Protein AF-A0A521SSJ5-F1 (afdb_monomer_lite)

pLDDT: mean 80.65, std 10.26, range [35.31, 92.25]

Structure (mmCIF, N/CA/C/O backbone):
data_AF-A0A521SSJ5-F1
#
_entry.id   AF-A0A521SSJ5-F1
#
loop_
_atom_site.group_PDB
_atom_site.id
_atom_site.type_symbol
_atom_site.label_atom_id
_atom_site.label_alt_id
_atom_site.label_comp_id
_atom_site.label_asym_id
_atom_site.label_entity_id
_atom_site.label_seq_id
_atom_site.pdbx_PDB_ins_code
_atom_site.Cartn_x
_atom_site.Cartn_y
_atom_site.Cartn_z
_atom_site.occupancy
_atom_site.B_iso_or_equiv
_atom_site.auth_seq_id
_atom_site.auth_comp_id
_atom_site.auth_asym_id
_atom_site.auth_atom_id
_atom_site.pdbx_PDB_model_num
ATOM 1 N N . MET A 1 1 ? -27.170 -4.594 2.182 1.00 42.00 1 MET A N 1
ATOM 2 C CA . MET A 1 1 ? -27.296 -5.636 3.228 1.00 42.00 1 MET A CA 1
ATOM 3 C C . MET A 1 1 ? -25.910 -6.237 3.466 1.00 42.00 1 MET A C 1
ATOM 5 O O . MET A 1 1 ? -25.267 -6.599 2.494 1.00 42.00 1 MET A O 1
ATOM 9 N N . SER A 1 2 ? -25.451 -6.245 4.726 1.00 35.31 2 SER A N 1
ATOM 10 C CA . SER A 1 2 ? -24.090 -6.553 5.220 1.00 35.31 2 SER A CA 1
ATOM 11 C C . SER A 1 2 ? -22.965 -5.646 4.692 1.00 35.31 2 SER A C 1
ATOM 13 O O . SER A 1 2 ? -22.409 -5.869 3.620 1.00 35.31 2 SER A O 1
ATOM 15 N N . MET A 1 3 ? -22.595 -4.618 5.473 1.00 48.69 3 MET A N 1
ATOM 16 C CA . MET A 1 3 ? -21.229 -4.088 5.411 1.00 48.69 3 MET A CA 1
ATOM 17 C C . MET A 1 3 ? -20.315 -5.276 5.705 1.00 48.69 3 MET A C 1
ATOM 19 O O . MET A 1 3 ? -20.347 -5.804 6.817 1.00 48.69 3 MET A O 1
ATOM 23 N N . GLY A 1 4 ? -19.580 -5.750 4.698 1.00 57.66 4 GLY A N 1
A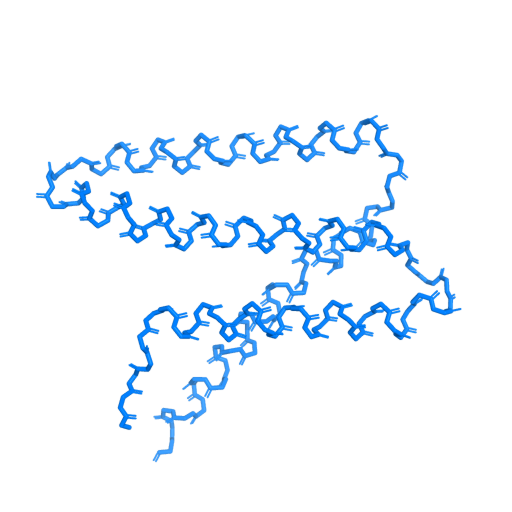TOM 24 C CA . GLY A 1 4 ? -18.638 -6.843 4.884 1.00 57.66 4 GLY A CA 1
ATOM 25 C C . GLY A 1 4 ? -17.752 -6.559 6.097 1.00 57.66 4 GLY A C 1
ATOM 26 O O . GLY A 1 4 ? -17.355 -5.415 6.325 1.00 57.66 4 GLY A O 1
ATOM 27 N N . SER A 1 5 ? -17.483 -7.588 6.906 1.00 69.50 5 SER A N 1
ATOM 28 C CA . SER A 1 5 ? -16.567 -7.487 8.048 1.00 69.50 5 SER A CA 1
ATOM 29 C C . SER A 1 5 ? -15.294 -6.734 7.632 1.00 69.50 5 SER A C 1
ATOM 31 O O . SER A 1 5 ? -14.842 -6.929 6.501 1.00 69.50 5 SER A O 1
ATOM 33 N N . PRO A 1 6 ? -14.669 -5.917 8.498 1.00 71.56 6 PRO A N 1
ATOM 34 C CA . PRO A 1 6 ? -13.436 -5.199 8.162 1.00 71.56 6 PRO A CA 1
ATOM 35 C C . PRO A 1 6 ? -12.363 -6.108 7.536 1.00 71.56 6 PRO A C 1
ATOM 37 O O . PRO A 1 6 ? -11.649 -5.682 6.633 1.00 71.56 6 PRO A O 1
ATOM 40 N N . ALA A 1 7 ? -12.325 -7.390 7.918 1.00 76.94 7 ALA A N 1
ATOM 41 C CA . ALA A 1 7 ? -11.464 -8.400 7.302 1.00 76.94 7 ALA A CA 1
ATOM 42 C C . ALA A 1 7 ? -11.744 -8.628 5.802 1.00 76.94 7 ALA A C 1
ATOM 44 O O . ALA A 1 7 ? -10.815 -8.798 5.019 1.00 76.94 7 ALA A O 1
ATOM 45 N N . THR A 1 8 ? -13.011 -8.604 5.382 1.00 83.75 8 THR A N 1
ATOM 46 C CA . THR A 1 8 ? -13.407 -8.766 3.972 1.00 83.75 8 THR A CA 1
ATOM 47 C C . THR A 1 8 ? -13.015 -7.563 3.116 1.00 83.75 8 THR A C 1
ATOM 49 O O . THR A 1 8 ? -12.602 -7.742 1.973 1.00 83.75 8 THR A O 1
ATOM 52 N N . THR A 1 9 ? -13.073 -6.348 3.670 1.00 84.50 9 THR A N 1
ATOM 53 C CA . THR A 1 9 ? -12.607 -5.134 2.985 1.00 84.50 9 THR A CA 1
ATOM 54 C C . THR A 1 9 ? -11.090 -5.149 2.819 1.00 84.50 9 THR A C 1
ATOM 56 O O . THR A 1 9 ? -10.598 -4.903 1.723 1.00 84.50 9 THR A O 1
ATOM 59 N N . ILE A 1 10 ? -10.347 -5.508 3.874 1.00 85.38 10 ILE A N 1
ATOM 60 C CA . ILE A 1 10 ? -8.882 -5.659 3.817 1.00 85.38 10 ILE A CA 1
ATOM 61 C C . ILE A 1 10 ? -8.496 -6.679 2.743 1.00 85.38 10 ILE A C 1
ATOM 63 O O . ILE A 1 10 ? -7.642 -6.392 1.909 1.00 85.38 10 ILE A O 1
ATOM 67 N N . LEU A 1 11 ? -9.166 -7.837 2.719 1.00 86.31 11 LEU A N 1
ATOM 68 C CA . LEU A 1 11 ? -8.910 -8.875 1.723 1.00 86.31 11 LEU A CA 1
ATOM 69 C C . LEU A 1 11 ? -9.153 -8.372 0.295 1.00 86.31 11 LEU A C 1
ATOM 71 O O . LEU A 1 11 ? -8.345 -8.646 -0.582 1.00 86.31 11 LEU A O 1
ATOM 75 N N . ARG A 1 12 ? -10.237 -7.624 0.053 1.00 87.31 12 ARG A N 1
ATOM 76 C CA . ARG A 1 12 ? -10.530 -7.051 -1.272 1.00 87.31 12 ARG A CA 1
ATOM 77 C C . ARG A 1 12 ? -9.477 -6.042 -1.717 1.00 87.31 12 ARG A C 1
ATOM 79 O O . ARG A 1 12 ? -9.085 -6.080 -2.879 1.00 87.31 12 ARG A O 1
ATOM 86 N N . ILE A 1 13 ? -9.005 -5.183 -0.812 1.00 88.50 13 ILE A N 1
ATOM 87 C CA . ILE A 1 13 ? -7.921 -4.231 -1.100 1.00 88.50 13 ILE A CA 1
ATOM 88 C C . ILE A 1 13 ? -6.645 -4.985 -1.474 1.00 88.50 13 ILE A C 1
ATOM 90 O O . ILE A 1 13 ? -6.023 -4.655 -2.478 1.00 88.50 13 ILE A O 1
ATOM 94 N N . GLU A 1 14 ? -6.289 -6.024 -0.718 1.00 87.62 14 GLU A N 1
ATOM 95 C CA . GLU A 1 14 ? -5.115 -6.855 -1.005 1.00 87.62 14 GLU A CA 1
ATOM 96 C C . GLU A 1 14 ? -5.239 -7.552 -2.371 1.00 87.62 14 GLU A C 1
ATOM 98 O O . GLU A 1 14 ? -4.281 -7.620 -3.140 1.00 87.62 14 GLU A O 1
ATOM 103 N N . LEU A 1 15 ? -6.445 -8.014 -2.715 1.00 90.44 15 LEU A N 1
ATOM 104 C CA . LEU A 1 15 ? -6.739 -8.649 -4.000 1.00 90.44 15 LEU A CA 1
ATOM 105 C C . LEU A 1 15 ? -6.597 -7.657 -5.161 1.00 90.44 15 LEU A C 1
ATOM 107 O O . LEU A 1 15 ? -5.950 -7.972 -6.158 1.00 90.44 15 LEU A O 1
ATOM 111 N N . TRP A 1 16 ? -7.132 -6.440 -5.014 1.00 89.94 16 TRP A N 1
ATOM 112 C CA . TRP A 1 16 ? -6.936 -5.354 -5.979 1.00 89.94 16 TRP A CA 1
ATOM 113 C C . TRP A 1 16 ? -5.469 -4.955 -6.105 1.00 89.94 16 TRP A C 1
ATOM 115 O O . TRP A 1 16 ? -4.991 -4.742 -7.215 1.00 89.94 16 TRP A O 1
ATOM 125 N N . HIS A 1 17 ? -4.743 -4.890 -4.993 1.00 91.38 17 HIS A N 1
ATOM 126 C CA . HIS A 1 17 ? -3.320 -4.578 -4.978 1.00 91.38 17 HIS A CA 1
ATOM 127 C C . HIS A 1 17 ? -2.504 -5.625 -5.744 1.00 91.38 17 HIS A C 1
ATOM 129 O O . HIS A 1 17 ? -1.744 -5.268 -6.645 1.00 91.38 17 HIS A O 1
ATOM 135 N N . GLY A 1 18 ? -2.720 -6.911 -5.455 1.00 89.94 18 GLY A N 1
ATOM 136 C CA . GLY A 1 18 ? -2.080 -8.011 -6.174 1.00 89.94 18 GLY A CA 1
ATOM 137 C C . GLY A 1 18 ? -2.433 -8.019 -7.662 1.00 89.94 18 GLY A C 1
ATOM 138 O O . GLY A 1 18 ? -1.550 -8.190 -8.502 1.00 89.94 18 GLY A O 1
ATOM 139 N N . LEU A 1 19 ? -3.700 -7.761 -8.005 1.00 92.25 19 LEU A N 1
ATOM 140 C CA . LEU A 1 19 ? -4.153 -7.677 -9.394 1.00 92.25 19 LEU A CA 1
ATOM 141 C C . LEU A 1 19 ? -3.496 -6.505 -10.140 1.00 92.25 19 LEU A C 1
ATOM 143 O O . LEU A 1 19 ? -3.056 -6.668 -11.277 1.00 92.25 19 LEU A O 1
ATOM 147 N N . LEU A 1 20 ? -3.393 -5.336 -9.502 1.00 91.12 20 LEU A N 1
ATOM 148 C CA . LEU A 1 20 ? -2.738 -4.157 -10.069 1.00 91.12 20 LEU A CA 1
ATOM 149 C C . LEU A 1 20 ? -1.238 -4.382 -10.256 1.00 91.12 20 LEU A C 1
ATOM 151 O O . LEU A 1 20 ? -0.715 -4.049 -11.317 1.00 91.12 20 LEU A O 1
ATOM 155 N N . LEU A 1 21 ? -0.559 -4.984 -9.276 1.00 91.31 21 LEU A N 1
ATOM 156 C CA . LEU A 1 21 ? 0.849 -5.367 -9.402 1.00 91.31 21 LEU A CA 1
ATOM 157 C C . LEU A 1 21 ? 1.064 -6.344 -10.555 1.00 91.31 21 LEU A C 1
ATOM 159 O O . LEU A 1 21 ? 1.974 -6.143 -11.357 1.00 91.31 21 LEU A O 1
ATOM 163 N N . LEU A 1 22 ? 0.216 -7.370 -10.663 1.00 92.00 22 LEU A N 1
ATOM 164 C CA . LEU A 1 22 ? 0.288 -8.344 -11.747 1.00 92.00 22 LEU A CA 1
ATOM 165 C C . LEU A 1 22 ? 0.055 -7.673 -13.105 1.00 92.00 22 LEU A C 1
ATOM 167 O O . LEU A 1 22 ? 0.804 -7.923 -14.044 1.00 92.00 22 LEU A O 1
ATOM 171 N N . CYS A 1 23 ? -0.938 -6.789 -13.199 1.00 91.25 23 CYS A N 1
ATOM 172 C CA . CYS A 1 23 ? -1.229 -6.029 -14.411 1.00 91.25 2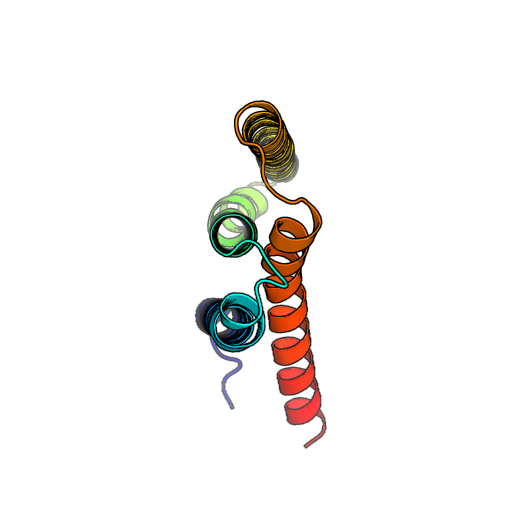3 CYS A CA 1
ATOM 173 C C . CYS A 1 23 ? -0.036 -5.151 -14.824 1.00 91.25 23 CYS A C 1
ATOM 175 O O . CYS A 1 23 ? 0.423 -5.231 -15.962 1.00 91.25 23 CYS A O 1
ATOM 177 N N . LEU A 1 24 ? 0.532 -4.381 -13.890 1.00 87.25 24 LEU A N 1
ATOM 178 C CA . LEU A 1 24 ? 1.726 -3.565 -14.136 1.00 87.25 24 LEU A CA 1
ATOM 179 C C . LEU A 1 24 ? 2.917 -4.411 -14.583 1.00 87.25 24 LEU A C 1
ATOM 181 O O . LEU A 1 24 ? 3.617 -4.037 -15.522 1.00 87.25 24 LEU A O 1
ATOM 185 N N . LEU A 1 25 ? 3.129 -5.561 -13.945 1.00 89.00 25 LEU A N 1
ATOM 186 C CA . LEU A 1 25 ? 4.213 -6.464 -14.298 1.00 89.00 25 LEU A CA 1
ATOM 187 C C . LEU A 1 25 ? 4.017 -7.042 -15.706 1.00 89.00 25 LEU A C 1
ATOM 189 O O . LEU A 1 25 ? 4.946 -7.018 -16.503 1.00 89.00 25 LEU A O 1
ATOM 193 N N . LEU A 1 26 ? 2.812 -7.493 -16.054 1.00 90.06 26 LEU A N 1
ATOM 194 C CA . LEU A 1 26 ? 2.523 -8.060 -17.374 1.00 90.06 26 LEU A CA 1
ATOM 195 C C . LEU A 1 26 ? 2.567 -7.022 -18.502 1.00 90.06 26 LEU A C 1
ATOM 197 O O . LEU A 1 26 ? 2.926 -7.375 -19.622 1.00 90.06 26 LEU A O 1
ATOM 201 N N . VAL A 1 27 ? 2.223 -5.761 -18.229 1.00 89.94 27 VAL A N 1
ATOM 202 C CA . VAL A 1 27 ? 2.175 -4.707 -19.255 1.00 89.94 27 VAL A CA 1
ATOM 203 C C . VAL A 1 27 ? 3.524 -3.998 -19.411 1.00 89.94 27 VAL A C 1
ATOM 205 O O . VAL A 1 27 ? 3.971 -3.789 -20.537 1.00 89.94 27 VAL A O 1
ATOM 208 N N . LEU A 1 28 ? 4.195 -3.629 -18.313 1.00 86.81 28 LEU A N 1
ATOM 209 C CA . LEU A 1 28 ? 5.401 -2.790 -18.371 1.00 86.81 28 LEU A CA 1
ATOM 210 C C . LEU A 1 28 ? 6.711 -3.594 -18.348 1.00 86.81 28 LEU A C 1
ATOM 212 O O . LEU A 1 28 ? 7.714 -3.109 -18.882 1.00 86.81 28 LEU A O 1
ATOM 216 N N . ALA A 1 29 ? 6.737 -4.810 -17.783 1.00 83.38 29 ALA A N 1
ATOM 217 C CA . ALA A 1 29 ? 7.964 -5.617 -17.765 1.00 83.38 29 ALA A CA 1
ATOM 218 C C . ALA A 1 29 ? 8.432 -6.064 -19.165 1.00 83.38 29 ALA A C 1
ATOM 220 O O . ALA A 1 29 ? 9.635 -5.975 -19.422 1.00 83.38 29 ALA A O 1
ATOM 221 N N . PRO A 1 30 ? 7.554 -6.486 -20.106 1.00 85.31 30 PRO A N 1
ATOM 222 C CA . PRO A 1 30 ? 7.990 -6.899 -21.445 1.00 85.31 30 PRO A CA 1
ATOM 223 C C . PRO A 1 30 ? 8.658 -5.770 -22.236 1.00 85.31 30 PRO A C 1
ATOM 225 O O . PRO A 1 30 ? 9.574 -6.014 -23.017 1.00 85.31 30 PRO A O 1
ATOM 228 N N . VAL A 1 31 ? 8.228 -4.528 -21.998 1.00 88.38 31 VAL A N 1
ATOM 229 C CA . VAL A 1 31 ? 8.742 -3.322 -22.668 1.00 88.38 31 VAL A CA 1
ATOM 230 C C . VAL A 1 31 ? 9.982 -2.759 -21.951 1.00 88.38 31 VAL A C 1
ATOM 232 O O . VAL A 1 31 ? 10.553 -1.765 -22.388 1.00 88.38 31 VAL A O 1
ATOM 235 N N . ARG A 1 32 ? 10.436 -3.402 -20.859 1.00 82.12 32 ARG A N 1
ATOM 236 C CA . ARG A 1 32 ? 11.583 -2.984 -20.025 1.00 82.12 32 ARG A CA 1
ATOM 237 C C . ARG A 1 32 ? 11.478 -1.547 -19.494 1.00 82.12 32 ARG A C 1
ATOM 239 O O . ARG A 1 32 ? 12.493 -0.916 -19.220 1.00 82.12 32 ARG A O 1
ATOM 246 N N . LEU A 1 33 ? 10.254 -1.041 -19.334 1.00 82.12 33 LEU A N 1
ATOM 247 C CA . LEU A 1 33 ? 9.995 0.295 -18.785 1.00 82.12 33 LEU A CA 1
ATOM 248 C C . LEU A 1 33 ? 10.103 0.338 -17.257 1.00 82.12 33 LEU A C 1
ATOM 250 O O . LEU A 1 33 ? 10.175 1.417 -16.680 1.00 82.12 33 LEU A O 1
ATOM 254 N N . ILE A 1 34 ? 10.091 -0.829 -16.613 1.00 85.81 34 ILE A N 1
ATOM 255 C CA . ILE A 1 34 ? 10.220 -0.984 -15.166 1.00 85.81 34 ILE A CA 1
ATOM 256 C C . ILE A 1 34 ? 11.176 -2.125 -14.839 1.00 85.81 34 ILE A C 1
ATOM 258 O O . ILE A 1 34 ? 11.306 -3.087 -15.599 1.00 85.81 34 ILE A O 1
ATOM 262 N N . GLU A 1 35 ? 11.787 -2.048 -13.664 1.00 87.19 35 GLU A N 1
ATOM 263 C CA . GLU A 1 35 ? 12.540 -3.140 -13.068 1.00 87.19 35 GLU A CA 1
ATOM 264 C C . GLU A 1 35 ? 11.579 -4.043 -12.263 1.00 87.19 35 GLU A C 1
ATOM 266 O O . GLU A 1 35 ? 11.057 -3.619 -11.226 1.00 87.19 35 GLU A O 1
ATOM 271 N N . PRO A 1 36 ? 11.313 -5.293 -12.702 1.00 86.00 36 PRO A N 1
ATOM 272 C CA . PRO A 1 36 ? 10.264 -6.133 -12.110 1.00 86.00 36 PRO A CA 1
ATOM 273 C C . PRO A 1 36 ? 10.508 -6.444 -10.635 1.00 86.00 36 PRO A C 1
ATOM 275 O O . PRO A 1 36 ? 9.574 -6.461 -9.837 1.00 86.00 36 PRO A O 1
ATOM 278 N N . TRP A 1 37 ? 11.773 -6.650 -10.261 1.00 87.25 37 TRP A N 1
ATOM 279 C CA . TRP A 1 37 ? 12.147 -6.884 -8.872 1.00 87.25 37 TRP A CA 1
ATOM 280 C C . TRP A 1 37 ? 11.857 -5.659 -8.012 1.00 87.25 37 TRP A C 1
ATOM 282 O O . TRP A 1 37 ? 11.217 -5.802 -6.977 1.00 87.25 37 TRP A O 1
ATOM 292 N N . ALA A 1 38 ? 12.241 -4.459 -8.455 1.00 86.19 38 ALA A N 1
ATOM 293 C CA . ALA A 1 38 ? 11.949 -3.226 -7.730 1.00 86.19 38 ALA A CA 1
ATOM 294 C C . ALA A 1 38 ? 10.433 -3.019 -7.549 1.00 86.19 38 ALA A C 1
ATOM 296 O O . ALA A 1 38 ? 9.994 -2.719 -6.439 1.00 86.19 38 ALA A O 1
ATOM 297 N N . LEU A 1 39 ? 9.634 -3.262 -8.600 1.00 87.12 39 LEU A N 1
ATOM 298 C CA . LEU A 1 39 ? 8.167 -3.197 -8.541 1.00 87.12 39 LEU A CA 1
ATOM 299 C C . LEU A 1 39 ? 7.597 -4.175 -7.503 1.00 87.12 39 LEU A C 1
ATOM 301 O O . LEU A 1 39 ? 6.807 -3.779 -6.644 1.00 87.12 39 LEU A O 1
ATOM 305 N N . LEU A 1 40 ? 8.004 -5.445 -7.564 1.00 87.56 40 LEU A N 1
ATOM 306 C CA . LEU A 1 40 ? 7.522 -6.481 -6.651 1.00 87.56 40 LEU A CA 1
ATOM 307 C C . LEU A 1 40 ? 7.954 -6.222 -5.210 1.00 87.56 40 LEU A C 1
ATOM 309 O O . LEU A 1 40 ? 7.149 -6.415 -4.300 1.00 87.56 40 LEU A O 1
ATOM 313 N N . PHE A 1 41 ? 9.186 -5.758 -4.989 1.00 87.31 41 PHE A N 1
ATOM 314 C CA . PHE A 1 41 ? 9.655 -5.376 -3.661 1.00 87.31 41 PHE A CA 1
ATOM 315 C C . PHE A 1 41 ? 8.855 -4.194 -3.118 1.00 87.31 41 PHE A C 1
ATOM 317 O O . PHE A 1 41 ? 8.366 -4.288 -1.998 1.00 87.31 41 PHE A O 1
ATOM 324 N N . GLY A 1 42 ? 8.656 -3.131 -3.901 1.00 86.12 42 GLY A N 1
ATOM 325 C CA . GLY A 1 42 ? 7.859 -1.972 -3.486 1.00 86.12 42 GLY A CA 1
ATOM 326 C C . GLY A 1 42 ? 6.409 -2.331 -3.170 1.00 86.12 42 GLY A C 1
ATOM 327 O O . GLY A 1 42 ? 5.880 -1.926 -2.134 1.00 86.12 42 GLY A O 1
ATOM 328 N N . GLY A 1 43 ? 5.795 -3.157 -4.019 1.00 87.19 43 GLY A N 1
ATOM 329 C CA . GLY A 1 43 ? 4.446 -3.678 -3.820 1.00 87.19 43 GLY A CA 1
ATOM 330 C C . GLY A 1 43 ? 4.327 -4.544 -2.571 1.00 87.19 43 GLY A C 1
ATOM 331 O O . GLY A 1 43 ? 3.598 -4.204 -1.646 1.00 87.19 43 GLY A O 1
ATOM 332 N N . THR A 1 44 ? 5.121 -5.613 -2.488 1.00 87.00 44 THR A N 1
ATOM 333 C CA . THR A 1 44 ? 5.107 -6.552 -1.352 1.00 87.00 44 THR A CA 1
ATOM 334 C C . THR A 1 44 ? 5.402 -5.842 -0.037 1.00 87.00 44 THR A C 1
ATOM 336 O O . THR A 1 44 ? 4.744 -6.087 0.971 1.00 87.00 44 THR A O 1
ATOM 339 N N . PHE A 1 45 ? 6.374 -4.931 -0.034 1.00 86.69 45 PHE A N 1
ATOM 340 C CA . PHE A 1 45 ? 6.727 -4.156 1.147 1.00 86.69 45 PHE A CA 1
ATOM 341 C C . PHE A 1 45 ? 5.547 -3.315 1.645 1.00 86.69 45 PHE A C 1
ATOM 343 O O . PHE A 1 45 ? 5.305 -3.235 2.854 1.00 86.69 45 PHE A O 1
ATOM 350 N N . MET A 1 46 ? 4.773 -2.746 0.722 1.00 87.88 46 MET A N 1
ATOM 351 C CA . MET A 1 46 ? 3.603 -1.949 1.056 1.00 87.88 46 MET A CA 1
ATOM 352 C C . MET A 1 46 ? 2.388 -2.804 1.454 1.00 87.88 46 MET A C 1
ATOM 354 O O . MET A 1 46 ? 1.731 -2.479 2.445 1.00 87.88 46 MET A O 1
ATOM 358 N N . GLY A 1 47 ? 2.141 -3.937 0.790 1.00 84.88 47 GLY A N 1
ATOM 359 C CA . GLY A 1 47 ? 1.112 -4.912 1.186 1.00 84.88 47 GLY A CA 1
ATOM 360 C C . GLY A 1 47 ? 1.358 -5.483 2.587 1.00 84.88 47 GLY A C 1
ATOM 361 O O . GLY A 1 47 ? 0.497 -5.414 3.465 1.00 84.88 47 GLY A O 1
ATOM 362 N N . VAL A 1 48 ? 2.592 -5.909 2.881 1.00 85.69 48 VAL A N 1
ATOM 363 C CA . VAL A 1 48 ? 2.983 -6.353 4.232 1.00 85.69 48 VAL A CA 1
ATOM 364 C C . VAL A 1 48 ? 2.772 -5.238 5.258 1.00 85.69 48 VAL A C 1
ATOM 366 O O . VAL A 1 48 ? 2.262 -5.491 6.354 1.00 85.69 48 VAL A O 1
ATOM 369 N N . ASN A 1 49 ? 3.115 -3.989 4.919 1.00 85.38 49 ASN A N 1
ATOM 370 C CA . ASN A 1 49 ? 2.856 -2.855 5.803 1.00 85.38 49 ASN A CA 1
ATOM 371 C C . ASN A 1 49 ? 1.358 -2.694 6.086 1.00 85.38 49 ASN A C 1
ATOM 373 O O . ASN A 1 49 ? 0.981 -2.542 7.252 1.00 85.38 49 ASN A O 1
ATOM 377 N N . PHE A 1 50 ? 0.522 -2.764 5.057 1.00 86.00 50 PHE A N 1
ATOM 378 C CA . PHE A 1 50 ? -0.925 -2.630 5.159 1.00 86.00 50 PHE A CA 1
ATOM 379 C C . PHE A 1 50 ? -1.559 -3.732 6.005 1.00 86.00 50 PHE A C 1
ATOM 381 O O . PHE A 1 50 ? -2.354 -3.430 6.900 1.00 86.00 50 PHE A O 1
ATOM 388 N N . LEU A 1 51 ? -1.141 -4.985 5.820 1.00 83.62 51 LEU A N 1
ATOM 389 C CA . LEU A 1 51 ? -1.590 -6.106 6.644 1.00 83.62 51 LEU A CA 1
ATOM 390 C C . LEU A 1 51 ? -1.160 -5.925 8.102 1.00 83.62 51 LEU A C 1
ATOM 392 O O . LEU A 1 51 ? -2.000 -5.988 9.001 1.00 83.62 51 LEU A O 1
ATOM 396 N N . LEU A 1 52 ? 0.116 -5.604 8.360 1.00 81.44 52 LEU A N 1
ATOM 397 C CA . LEU A 1 52 ? 0.577 -5.320 9.724 1.00 81.44 52 LEU A CA 1
ATOM 398 C C . LEU A 1 52 ? -0.172 -4.143 10.348 1.00 81.44 52 LEU A C 1
ATOM 400 O O . LEU A 1 52 ? -0.342 -4.109 11.563 1.00 81.44 52 LEU A O 1
ATOM 404 N N . LEU A 1 53 ? -0.545 -3.131 9.561 1.00 80.31 53 LEU A N 1
ATOM 405 C CA . LEU A 1 53 ? -1.289 -1.983 10.071 1.00 80.31 53 LEU A CA 1
ATOM 406 C C . LEU A 1 53 ? -2.706 -2.417 10.420 1.00 80.31 53 LEU A C 1
ATOM 408 O O . LEU A 1 53 ? -3.160 -2.147 11.519 1.00 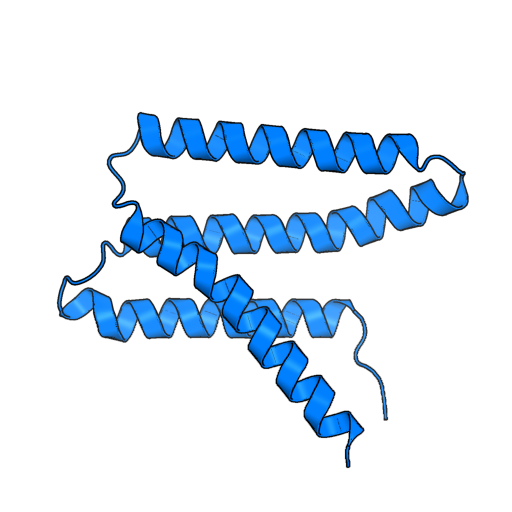80.31 53 LEU A O 1
ATOM 412 N N . SER A 1 54 ? -3.363 -3.151 9.533 1.00 78.38 54 SER A N 1
ATOM 413 C CA . SER A 1 54 ? -4.736 -3.608 9.711 1.00 78.38 54 SER A CA 1
ATOM 414 C C . SER A 1 54 ? -4.878 -4.555 10.907 1.00 78.38 54 SER A C 1
ATOM 416 O O . SER A 1 54 ? -5.698 -4.316 11.795 1.00 78.38 54 SER A O 1
ATOM 418 N N . TYR A 1 55 ? -4.027 -5.580 10.997 1.00 75.75 55 TYR A N 1
ATOM 419 C CA . TYR A 1 55 ? -4.010 -6.503 12.135 1.00 75.75 55 TYR A CA 1
ATOM 420 C C . TYR A 1 55 ? -3.440 -5.859 13.398 1.00 75.75 55 TYR A C 1
ATOM 422 O O . TYR A 1 55 ? -3.969 -6.068 14.487 1.00 75.75 55 TYR A O 1
ATOM 430 N N . GLY A 1 56 ? -2.390 -5.044 13.271 1.00 73.38 56 GLY A N 1
ATOM 431 C CA . GLY A 1 56 ? -1.787 -4.334 14.396 1.00 73.38 56 GLY A CA 1
ATOM 432 C C . GLY A 1 56 ? -2.770 -3.360 15.034 1.00 73.38 56 GLY A C 1
ATOM 433 O O . GLY A 1 56 ? -2.973 -3.399 16.239 1.00 73.38 56 GLY A O 1
ATOM 434 N N . VAL A 1 57 ? -3.464 -2.544 14.245 1.00 72.06 57 VAL A N 1
ATOM 435 C CA . VAL A 1 57 ? -4.516 -1.643 14.733 1.00 72.06 57 VAL A CA 1
ATOM 436 C C . VAL A 1 57 ? -5.671 -2.454 15.326 1.00 72.06 57 VAL A C 1
ATOM 438 O O . VAL A 1 57 ? -6.068 -2.210 16.465 1.00 72.06 57 VAL A O 1
ATOM 441 N N . GLY A 1 58 ? -6.162 -3.473 14.618 1.00 70.19 58 GLY A N 1
ATOM 442 C CA . GLY A 1 58 ? -7.270 -4.303 15.095 1.00 70.19 58 GLY A CA 1
ATOM 443 C C . GLY A 1 58 ? -6.977 -5.038 16.407 1.00 70.19 58 GLY A C 1
ATOM 444 O O . GLY A 1 58 ? -7.857 -5.158 17.251 1.00 70.19 58 GLY A O 1
ATOM 445 N N . TRP A 1 59 ? -5.746 -5.503 16.619 1.00 68.25 59 TRP A N 1
ATOM 446 C CA . TRP A 1 59 ? -5.397 -6.321 17.784 1.00 68.25 59 TRP A CA 1
ATOM 447 C C . TRP A 1 59 ? -4.793 -5.510 18.934 1.00 68.25 59 TRP A C 1
ATOM 449 O O . TRP A 1 59 ? -5.121 -5.735 20.100 1.00 68.25 59 TRP A O 1
ATOM 459 N N . VAL A 1 60 ? -3.929 -4.543 18.621 1.00 67.88 60 VAL A N 1
ATOM 460 C CA . VAL A 1 60 ? -3.221 -3.711 19.604 1.00 67.88 60 VAL A CA 1
ATOM 461 C C . VAL A 1 60 ? -4.122 -2.558 20.031 1.00 67.88 60 VAL A C 1
ATOM 463 O O . VAL A 1 60 ? -4.412 -2.432 21.219 1.00 67.88 60 VAL A O 1
ATOM 466 N N . LEU A 1 61 ? -4.635 -1.748 19.098 1.00 64.88 61 LEU A N 1
ATOM 467 C CA . LEU A 1 61 ? -5.408 -0.558 19.470 1.00 64.88 61 LEU A CA 1
ATOM 468 C C . LEU A 1 61 ? -6.763 -0.907 20.083 1.00 64.88 61 LEU A C 1
ATOM 470 O O . LEU A 1 61 ? -7.103 -0.306 21.093 1.00 64.88 61 LEU A O 1
ATOM 474 N N . VAL A 1 62 ? -7.492 -1.908 19.583 1.00 66.12 62 VAL A N 1
ATOM 475 C CA . VAL A 1 62 ? -8.775 -2.315 20.198 1.00 66.12 62 VAL A CA 1
ATOM 476 C C . VAL A 1 62 ? -8.566 -2.827 21.629 1.00 66.12 62 VAL A C 1
ATOM 478 O O . VAL A 1 62 ? -9.300 -2.455 22.545 1.00 66.12 62 VAL A O 1
ATOM 481 N N . ARG A 1 63 ? -7.513 -3.620 21.865 1.00 65.00 63 ARG A N 1
ATOM 482 C CA . ARG A 1 63 ? -7.223 -4.200 23.187 1.00 65.00 63 ARG A CA 1
ATOM 483 C C . ARG A 1 63 ? -6.617 -3.192 24.172 1.00 65.00 63 ARG A C 1
ATOM 485 O O . ARG A 1 63 ? -6.812 -3.331 25.380 1.00 65.00 63 ARG A O 1
ATOM 492 N N . LEU A 1 64 ? -5.888 -2.185 23.684 1.00 61.84 64 LEU A N 1
ATOM 493 C CA . LEU A 1 64 ? -5.279 -1.127 24.504 1.00 61.84 64 LEU A CA 1
ATOM 494 C C . LEU A 1 64 ? -6.203 0.077 24.725 1.00 61.84 64 LEU A C 1
ATOM 496 O O . LEU A 1 64 ? -6.130 0.685 25.796 1.00 61.84 64 LEU A O 1
ATOM 500 N N . ALA A 1 65 ? -7.096 0.392 23.782 1.00 59.62 65 ALA A N 1
ATOM 501 C CA . ALA A 1 65 ? -8.129 1.418 23.941 1.00 59.62 65 ALA A CA 1
ATOM 502 C C . ALA A 1 65 ? -9.094 1.052 25.074 1.00 59.62 65 ALA A C 1
ATOM 504 O O . ALA A 1 65 ? -9.373 1.892 25.925 1.00 59.62 65 ALA A O 1
ATOM 505 N N . GLY A 1 66 ? -9.472 -0.229 25.187 1.00 61.28 66 GLY A N 1
ATOM 506 C CA . GLY A 1 66 ? -10.255 -0.737 26.320 1.00 61.28 66 GLY A CA 1
ATOM 507 C C . GLY A 1 66 ? -9.560 -0.633 27.689 1.00 61.28 66 GLY A C 1
ATOM 508 O O . GLY A 1 66 ? -10.200 -0.837 28.712 1.00 61.28 66 GLY A O 1
ATOM 509 N N . LYS A 1 67 ? -8.259 -0.304 27.733 1.00 63.34 67 LYS A N 1
ATOM 510 C CA . LYS A 1 67 ? -7.473 -0.106 28.967 1.00 63.34 67 LYS A CA 1
ATOM 511 C C . LYS A 1 67 ? -6.944 1.329 29.131 1.00 63.34 67 LYS A C 1
ATOM 513 O O . LYS A 1 67 ? -6.073 1.549 29.969 1.00 63.34 67 LYS A O 1
ATOM 518 N N . GLY A 1 68 ? -7.391 2.286 28.307 1.00 66.50 68 GLY A N 1
ATOM 519 C CA . GLY A 1 68 ? -6.938 3.687 28.347 1.00 66.50 68 GLY A CA 1
ATOM 520 C C . GLY A 1 68 ? -5.479 3.918 27.918 1.00 66.50 68 GLY A C 1
ATOM 521 O O . GLY A 1 68 ? -4.935 5.006 28.096 1.00 66.50 68 GLY A O 1
ATOM 522 N N . LYS A 1 69 ? -4.810 2.916 27.331 1.00 73.06 69 LYS A N 1
ATOM 523 C CA . LYS A 1 69 ? -3.373 2.954 26.995 1.00 73.06 69 LYS A CA 1
ATOM 524 C C . LYS A 1 69 ? -3.113 3.431 25.561 1.00 73.06 69 LYS A C 1
ATOM 526 O O . LYS A 1 69 ? -2.342 2.820 24.822 1.00 73.06 69 LYS A O 1
ATOM 531 N N . VAL A 1 70 ? -3.716 4.554 25.175 1.00 72.44 70 VAL A N 1
ATOM 532 C CA . VAL A 1 70 ? -3.579 5.141 23.824 1.00 72.44 70 VAL A CA 1
ATOM 533 C C . VAL A 1 70 ? -2.112 5.453 23.486 1.00 72.44 70 VAL A C 1
ATOM 535 O O . VAL A 1 70 ? -1.657 5.172 22.379 1.00 72.44 70 VAL A O 1
ATOM 538 N N . LYS A 1 71 ? -1.330 5.925 24.471 1.00 76.94 71 LYS A N 1
ATOM 539 C CA . LYS A 1 71 ? 0.107 6.222 24.312 1.00 76.94 71 LYS A CA 1
ATOM 540 C C . LYS A 1 71 ? 0.930 5.016 23.835 1.00 76.94 71 LYS A C 1
ATOM 542 O O . LYS A 1 71 ? 1.845 5.187 23.039 1.00 76.94 71 LYS A O 1
ATOM 547 N N . ALA A 1 72 ? 0.593 3.801 24.276 1.00 75.56 72 ALA A N 1
ATOM 548 C CA . ALA A 1 72 ? 1.300 2.588 23.860 1.00 75.56 72 ALA A CA 1
ATOM 549 C C . ALA A 1 72 ? 0.986 2.204 22.404 1.00 75.56 72 ALA A C 1
ATOM 551 O O . ALA A 1 72 ? 1.870 1.744 21.688 1.00 75.56 72 ALA A O 1
ATOM 552 N N . GLY A 1 73 ? -0.249 2.443 21.948 1.00 75.62 73 GLY A N 1
ATOM 553 C CA . GLY A 1 73 ? -0.624 2.262 20.544 1.00 75.62 73 GLY A CA 1
ATOM 554 C C . GLY A 1 73 ? 0.105 3.239 19.618 1.00 75.62 73 GLY A C 1
ATOM 555 O O . GLY A 1 73 ? 0.631 2.826 18.587 1.00 75.62 73 GLY A O 1
ATOM 556 N N . ILE A 1 74 ? 0.214 4.509 20.025 1.00 79.94 74 ILE A N 1
ATOM 557 C CA . ILE A 1 74 ? 0.995 5.524 19.299 1.00 79.94 74 ILE A CA 1
ATOM 558 C C . ILE A 1 74 ? 2.471 5.118 19.235 1.00 79.94 74 ILE A C 1
ATOM 560 O O . ILE A 1 74 ? 3.063 5.150 1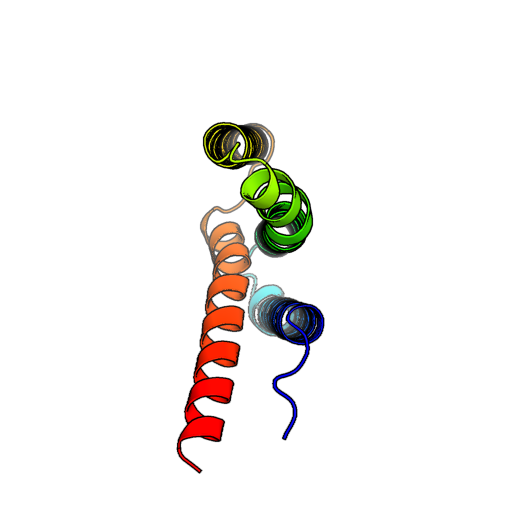8.161 1.00 79.94 74 ILE A O 1
ATOM 564 N N . LEU A 1 75 ? 3.059 4.684 20.356 1.00 83.00 75 LEU A N 1
ATOM 565 C CA . LEU A 1 75 ? 4.457 4.249 20.391 1.00 83.00 75 LEU A CA 1
ATOM 566 C C . LEU A 1 75 ? 4.710 3.045 19.471 1.00 83.00 75 LEU A C 1
ATOM 568 O O . LEU A 1 75 ? 5.717 3.015 18.771 1.00 83.00 75 LEU A O 1
ATOM 572 N N . PHE A 1 76 ? 3.786 2.081 19.425 1.00 82.25 76 PHE A N 1
ATOM 573 C CA . PHE A 1 76 ? 3.877 0.930 18.525 1.00 82.25 76 PHE A CA 1
ATOM 574 C C . PHE A 1 76 ? 3.814 1.340 17.045 1.00 82.25 76 PHE A C 1
ATOM 576 O O . PHE A 1 76 ? 4.602 0.853 16.234 1.00 82.25 76 PHE A O 1
ATOM 583 N N . LEU A 1 77 ? 2.922 2.273 16.695 1.00 80.94 77 LEU A N 1
ATOM 584 C CA . LEU A 1 77 ? 2.843 2.845 15.347 1.00 80.94 77 LEU A CA 1
ATOM 585 C C . LEU A 1 77 ? 4.136 3.572 14.964 1.00 80.94 77 LEU A C 1
ATOM 587 O O . LEU A 1 77 ? 4.637 3.388 13.856 1.00 80.94 77 LEU A O 1
ATOM 591 N N . LEU A 1 78 ? 4.694 4.354 15.889 1.00 83.62 78 LEU A N 1
ATOM 592 C CA . LEU A 1 78 ? 5.925 5.105 15.667 1.00 83.62 78 LEU A CA 1
ATOM 593 C C . LEU A 1 78 ? 7.125 4.168 15.488 1.00 83.62 78 LEU A C 1
ATOM 595 O O . LEU A 1 78 ? 7.908 4.335 14.557 1.00 83.62 78 LEU A O 1
ATOM 599 N N . LEU A 1 79 ? 7.223 3.130 16.323 1.00 85.19 79 LEU A N 1
ATOM 600 C CA . LEU A 1 79 ? 8.256 2.102 16.216 1.00 85.19 79 LEU A CA 1
ATOM 601 C C . LEU A 1 79 ? 8.172 1.366 14.875 1.00 85.19 79 LEU A C 1
ATOM 603 O O . LEU A 1 79 ? 9.191 1.160 14.218 1.00 85.19 79 LEU A O 1
ATOM 607 N N . LYS A 1 80 ? 6.956 1.026 14.433 1.00 81.56 80 LYS A N 1
ATOM 608 C CA . LYS A 1 80 ? 6.732 0.429 13.114 1.00 81.56 80 LYS A CA 1
ATOM 609 C C . LYS A 1 80 ? 7.174 1.369 11.994 1.00 81.56 80 LYS A C 1
ATOM 611 O O . LYS A 1 80 ? 7.838 0.916 11.069 1.00 81.56 80 LYS A O 1
ATOM 616 N N . PHE A 1 81 ? 6.823 2.652 12.070 1.00 81.62 81 PHE A N 1
ATOM 617 C CA . PHE A 1 81 ? 7.202 3.643 11.062 1.00 81.62 81 PHE A CA 1
ATOM 618 C C . PHE A 1 81 ? 8.723 3.790 10.951 1.00 81.62 81 PHE A C 1
ATOM 620 O O . PHE A 1 81 ? 9.268 3.717 9.852 1.00 81.62 81 PHE A O 1
ATOM 627 N N . VAL A 1 82 ? 9.419 3.915 12.083 1.00 85.81 82 VAL A N 1
ATOM 628 C CA . VAL A 1 82 ? 10.887 4.002 12.115 1.00 85.81 82 VAL A CA 1
ATOM 629 C C . VAL A 1 82 ? 11.526 2.712 11.602 1.00 85.81 82 VAL A C 1
ATOM 631 O O . VAL A 1 82 ? 12.439 2.772 10.783 1.00 85.81 82 VAL A O 1
ATOM 634 N N . GLY A 1 83 ? 11.028 1.544 12.022 1.00 83.81 83 GLY A N 1
ATOM 635 C CA . GLY A 1 83 ? 11.515 0.253 11.527 1.00 83.81 83 GLY A CA 1
ATOM 636 C C . GLY A 1 83 ? 11.327 0.099 10.017 1.00 83.81 83 GLY A C 1
ATOM 637 O O . GLY A 1 83 ? 12.220 -0.382 9.324 1.00 83.81 83 GLY A O 1
ATOM 638 N N . PHE A 1 84 ? 10.200 0.580 9.495 1.00 82.50 84 PHE A N 1
ATOM 639 C CA . PHE A 1 84 ? 9.911 0.597 8.0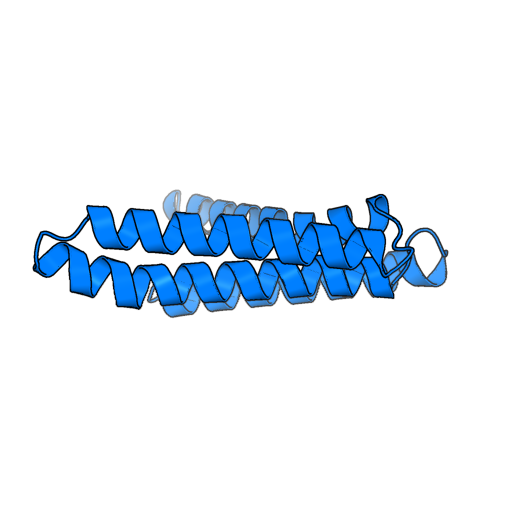67 1.00 82.50 84 PHE A CA 1
ATOM 640 C C . PHE A 1 84 ? 10.870 1.516 7.306 1.00 82.50 84 PHE A C 1
ATOM 642 O O . PHE A 1 84 ? 11.476 1.076 6.333 1.00 82.50 84 PHE A O 1
ATOM 649 N N . LEU A 1 85 ? 11.082 2.751 7.777 1.00 83.81 85 LEU A N 1
ATOM 650 C CA . LEU A 1 85 ? 12.059 3.674 7.188 1.00 83.81 85 LEU A CA 1
ATOM 651 C C . LEU A 1 85 ? 13.479 3.102 7.221 1.00 83.81 85 LEU A C 1
ATOM 653 O O . LEU A 1 85 ? 14.211 3.226 6.241 1.00 83.81 85 LEU A O 1
ATOM 657 N N . GLY A 1 86 ? 13.860 2.458 8.326 1.00 83.44 86 GLY A N 1
ATOM 658 C CA . GLY A 1 86 ? 15.160 1.809 8.476 1.00 83.44 86 GLY A CA 1
ATOM 659 C C . GLY A 1 86 ? 15.361 0.680 7.467 1.00 83.44 86 GLY A C 1
ATOM 660 O O . GLY A 1 86 ? 16.391 0.642 6.795 1.00 83.44 86 GLY A O 1
ATOM 661 N N . LEU A 1 87 ? 14.365 -0.197 7.300 1.00 82.69 87 LEU A N 1
ATOM 662 C CA . LEU A 1 87 ? 14.429 -1.285 6.320 1.00 82.69 87 LEU A CA 1
ATOM 663 C C . LEU A 1 87 ? 14.486 -0.750 4.884 1.00 82.69 87 LEU A C 1
ATOM 665 O O . LEU A 1 87 ? 15.258 -1.258 4.080 1.00 82.69 87 LEU A O 1
ATOM 669 N N . LEU A 1 88 ? 13.704 0.290 4.583 1.00 81.69 88 LEU A N 1
ATOM 670 C CA . LEU A 1 88 ? 13.655 0.937 3.270 1.00 81.69 88 LEU A CA 1
ATOM 671 C C . LEU A 1 88 ? 15.007 1.584 2.940 1.00 81.69 88 LEU A C 1
ATOM 673 O O . LEU A 1 88 ? 15.562 1.356 1.869 1.00 81.69 88 LEU A O 1
ATOM 677 N N . THR A 1 89 ? 15.586 2.302 3.904 1.00 81.94 89 THR A N 1
ATOM 678 C CA . THR A 1 89 ? 16.925 2.896 3.790 1.00 81.94 89 THR A CA 1
ATOM 679 C C . THR A 1 89 ? 17.978 1.818 3.555 1.00 81.94 89 THR A C 1
ATOM 681 O O . THR A 1 89 ? 18.792 1.936 2.644 1.00 81.94 89 THR A O 1
ATOM 684 N N . LEU A 1 90 ? 17.943 0.731 4.331 1.00 83.38 90 LEU A N 1
ATOM 685 C CA . LEU A 1 90 ? 18.875 -0.379 4.164 1.00 83.38 90 LEU A CA 1
ATOM 686 C C . LEU A 1 90 ? 18.717 -1.042 2.792 1.00 83.38 90 LEU A C 1
ATOM 688 O O . LEU A 1 90 ? 19.722 -1.328 2.148 1.00 83.38 90 LEU A O 1
ATOM 692 N N . LEU A 1 91 ? 17.482 -1.252 2.334 1.00 80.25 91 LEU A N 1
ATOM 693 C CA . LEU A 1 91 ? 17.173 -1.857 1.042 1.00 80.25 91 LEU A CA 1
ATOM 694 C C . LEU A 1 91 ? 17.741 -1.019 -0.110 1.00 80.25 91 LEU A C 1
ATOM 696 O O . LEU A 1 91 ? 18.428 -1.571 -0.962 1.00 80.25 91 LEU A O 1
ATOM 700 N N . PHE A 1 92 ? 17.532 0.300 -0.092 1.00 80.19 92 PHE A N 1
ATOM 701 C CA . PHE A 1 92 ? 18.052 1.221 -1.111 1.00 80.19 92 PHE A CA 1
ATOM 702 C C . PHE A 1 92 ? 19.576 1.401 -1.055 1.00 80.19 92 PHE A C 1
ATOM 704 O O . PHE A 1 92 ? 20.202 1.652 -2.081 1.00 80.19 92 PHE A O 1
ATOM 711 N N . LEU A 1 93 ? 20.193 1.269 0.125 1.00 81.62 93 LEU A N 1
ATOM 712 C CA . LEU A 1 93 ? 21.651 1.356 0.270 1.00 81.62 93 LEU A CA 1
ATOM 713 C C . LEU A 1 93 ? 22.366 0.054 -0.121 1.00 81.62 93 LEU A C 1
ATOM 715 O O . LEU A 1 93 ? 23.468 0.097 -0.666 1.00 81.62 93 LEU A O 1
ATOM 719 N N . ARG A 1 94 ? 21.772 -1.111 0.172 1.00 80.50 94 ARG A N 1
ATOM 720 C CA . ARG A 1 94 ? 22.353 -2.431 -0.143 1.00 80.50 94 ARG A CA 1
ATOM 721 C C . ARG A 1 94 ? 22.044 -2.895 -1.558 1.00 80.50 94 ARG A C 1
ATOM 723 O O . ARG A 1 94 ? 22.844 -3.643 -2.118 1.00 80.50 94 ARG A O 1
ATOM 730 N N . VAL A 1 95 ? 20.894 -2.519 -2.104 1.00 72.31 95 VAL A N 1
ATOM 731 C CA . VAL A 1 95 ? 20.408 -3.012 -3.390 1.00 72.31 95 VAL A CA 1
ATOM 732 C C . VAL A 1 95 ? 20.195 -1.829 -4.321 1.00 72.31 95 VAL A C 1
ATOM 734 O O . VAL A 1 95 ? 19.496 -0.878 -3.985 1.00 72.31 95 VAL A O 1
ATOM 737 N N . LYS A 1 96 ? 20.808 -1.888 -5.507 1.00 69.44 96 LYS A N 1
ATOM 738 C CA . LYS A 1 96 ? 20.609 -0.900 -6.572 1.00 69.44 96 LYS A CA 1
ATOM 739 C C . LYS A 1 96 ? 19.227 -1.102 -7.195 1.00 69.44 96 LYS A C 1
ATOM 741 O O . LYS A 1 96 ? 19.130 -1.689 -8.262 1.00 69.44 96 LYS A O 1
ATOM 746 N N . PHE A 1 97 ? 18.178 -0.680 -6.498 1.00 74.69 97 PHE A N 1
ATOM 747 C CA . PHE A 1 97 ? 16.821 -0.690 -7.032 1.00 74.69 97 PHE A CA 1
ATOM 748 C C . PHE A 1 97 ? 16.511 0.614 -7.754 1.00 74.69 97 PHE A C 1
ATOM 750 O O . PHE A 1 97 ? 16.828 1.699 -7.256 1.00 74.69 97 PHE A O 1
ATOM 757 N N . ASP A 1 98 ? 15.824 0.508 -8.887 1.00 82.56 98 ASP A N 1
ATOM 758 C CA . ASP A 1 98 ? 15.182 1.662 -9.497 1.00 82.56 98 ASP A CA 1
ATOM 759 C C . ASP A 1 98 ? 14.057 2.213 -8.596 1.00 82.56 98 ASP A C 1
ATOM 761 O O . ASP A 1 98 ? 13.052 1.550 -8.309 1.00 82.56 98 ASP A O 1
ATOM 765 N N . ALA A 1 99 ? 14.228 3.461 -8.153 1.00 84.38 99 ALA A N 1
ATOM 766 C CA . ALA A 1 99 ? 13.300 4.145 -7.255 1.00 84.38 99 ALA A CA 1
ATOM 767 C C . ALA A 1 99 ? 11.914 4.338 -7.888 1.00 84.38 99 ALA A C 1
ATOM 769 O O . ALA A 1 99 ? 10.898 4.281 -7.188 1.00 84.38 99 ALA A O 1
ATOM 770 N N . ILE A 1 100 ? 11.863 4.544 -9.208 1.00 86.31 100 ILE A N 1
ATOM 771 C CA . ILE A 1 100 ? 10.612 4.763 -9.940 1.00 86.31 100 ILE A CA 1
ATOM 772 C C . ILE A 1 100 ? 9.794 3.474 -9.925 1.00 86.31 100 ILE A C 1
ATOM 774 O O . ILE A 1 100 ? 8.657 3.475 -9.458 1.00 86.31 100 ILE A O 1
ATOM 778 N N . SER A 1 101 ? 10.398 2.357 -10.321 1.00 86.31 101 SER A N 1
ATOM 779 C CA . SER A 1 101 ? 9.761 1.038 -10.287 1.00 86.31 101 SER A CA 1
ATOM 780 C C . SER A 1 101 ? 9.315 0.637 -8.875 1.00 86.31 101 SER A C 1
ATOM 782 O O . SER A 1 101 ? 8.196 0.156 -8.694 1.00 86.31 101 SER A O 1
ATOM 784 N N . PHE A 1 102 ? 10.134 0.905 -7.853 1.00 87.38 102 PHE A N 1
ATOM 785 C CA . PHE A 1 102 ? 9.762 0.664 -6.456 1.00 87.38 102 PHE A CA 1
ATOM 786 C C . PHE A 1 102 ? 8.553 1.503 -6.016 1.00 87.38 102 PHE A C 1
ATOM 788 O 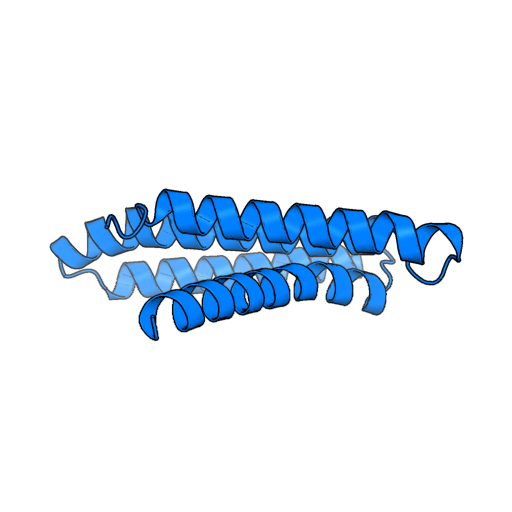O . PHE A 1 102 ? 7.601 0.975 -5.434 1.00 87.38 102 PHE A O 1
ATOM 795 N N . SER A 1 103 ? 8.565 2.806 -6.312 1.00 87.38 103 SER A N 1
ATOM 796 C CA . SER A 1 103 ? 7.464 3.709 -5.957 1.00 87.38 103 SER A CA 1
ATOM 797 C C . SER A 1 103 ? 6.170 3.374 -6.700 1.00 87.38 103 SER A C 1
ATOM 799 O O . SER A 1 103 ? 5.106 3.431 -6.094 1.00 87.38 103 SER A O 1
ATOM 801 N N . LEU A 1 104 ? 6.244 2.918 -7.956 1.00 88.88 104 LEU A N 1
ATOM 802 C CA . LEU A 1 104 ? 5.086 2.399 -8.687 1.00 88.88 104 LEU A CA 1
ATOM 803 C C . LEU A 1 104 ? 4.461 1.209 -7.958 1.00 88.88 104 LEU A C 1
ATOM 805 O O . LEU A 1 104 ? 3.248 1.189 -7.752 1.00 88.88 104 LEU A O 1
ATOM 809 N N . GLY A 1 105 ? 5.289 0.260 -7.509 1.00 86.62 105 GLY A N 1
ATOM 810 C CA . GLY A 1 105 ? 4.845 -0.891 -6.727 1.00 86.62 105 GLY A CA 1
ATOM 811 C C . GLY A 1 105 ? 4.141 -0.457 -5.443 1.00 86.62 105 GLY A C 1
ATOM 812 O O . GLY A 1 105 ? 3.026 -0.897 -5.169 1.00 86.62 105 GLY A O 1
ATOM 813 N N . PHE A 1 106 ? 4.734 0.485 -4.710 1.00 86.50 106 PHE A N 1
ATOM 814 C CA . PHE A 1 106 ? 4.135 1.101 -3.524 1.00 86.50 106 PHE A CA 1
ATOM 815 C C . PHE A 1 106 ? 2.782 1.780 -3.824 1.00 86.50 106 PHE A C 1
ATOM 817 O O . PHE A 1 106 ? 1.799 1.577 -3.105 1.00 86.50 106 PHE A O 1
ATOM 824 N N . SER A 1 107 ? 2.698 2.555 -4.907 1.00 88.62 107 SER A N 1
ATOM 825 C CA . SER A 1 107 ? 1.507 3.322 -5.284 1.00 88.62 107 SER A CA 1
ATOM 826 C C . SER A 1 107 ? 0.322 2.451 -5.702 1.00 88.62 107 SER A C 1
ATOM 828 O O . SER A 1 107 ? -0.820 2.895 -5.573 1.00 88.62 107 SER A O 1
ATOM 830 N N . THR A 1 108 ? 0.548 1.208 -6.142 1.00 90.69 108 THR A N 1
ATOM 831 C CA . THR A 1 108 ? -0.560 0.292 -6.477 1.00 90.69 108 THR A CA 1
ATOM 832 C C . THR A 1 108 ? -1.484 0.019 -5.293 1.00 90.69 108 THR A C 1
ATOM 834 O O . THR A 1 108 ? -2.686 -0.128 -5.494 1.00 90.69 108 THR A O 1
ATOM 837 N N . LEU A 1 109 ? -0.967 -0.006 -4.058 1.00 88.25 109 LEU A N 1
ATOM 838 C CA . LEU A 1 109 ? -1.806 -0.192 -2.874 1.00 88.25 109 LEU A CA 1
ATOM 839 C C . LEU A 1 109 ? -2.699 1.033 -2.634 1.00 88.25 109 LEU A C 1
ATOM 841 O O . LEU A 1 109 ? -3.885 0.886 -2.348 1.00 88.25 109 LEU A O 1
ATOM 845 N N . LEU A 1 110 ? -2.153 2.245 -2.779 1.00 88.25 110 LEU A N 1
ATOM 846 C CA . LEU A 1 110 ? -2.946 3.473 -2.668 1.00 88.25 110 LEU A CA 1
ATOM 847 C C . LEU A 1 110 ? -4.076 3.478 -3.699 1.00 88.25 110 LEU A C 1
ATOM 849 O O . LEU A 1 110 ? -5.218 3.784 -3.360 1.00 88.25 110 LEU A O 1
ATOM 853 N N . LEU A 1 111 ? -3.773 3.072 -4.933 1.00 88.88 111 LEU A N 1
ATOM 854 C CA . LEU A 1 111 ? -4.772 2.950 -5.986 1.00 88.88 111 LEU A CA 1
ATOM 855 C C . LEU A 1 111 ? -5.839 1.900 -5.635 1.00 88.88 111 LEU A C 1
ATOM 857 O O . LEU A 1 111 ? -7.025 2.174 -5.788 1.00 88.88 111 LEU A O 1
ATOM 861 N N . ALA A 1 112 ? -5.439 0.739 -5.108 1.00 89.12 112 ALA A N 1
ATOM 862 C CA . ALA A 1 112 ? -6.361 -0.308 -4.663 1.00 89.12 112 ALA A CA 1
ATOM 863 C C . ALA A 1 112 ? -7.328 0.192 -3.576 1.00 89.12 112 ALA A C 1
ATOM 865 O O . ALA A 1 112 ? -8.527 -0.078 -3.641 1.00 89.12 112 ALA A O 1
ATOM 866 N N . ILE A 1 113 ? -6.826 0.971 -2.611 1.00 87.50 113 ILE A N 1
ATOM 867 C CA . ILE A 1 113 ? -7.646 1.597 -1.564 1.00 87.50 113 ILE A CA 1
ATOM 868 C C . ILE A 1 113 ? -8.636 2.595 -2.174 1.00 87.50 113 ILE A C 1
ATOM 870 O O . ILE A 1 113 ? -9.804 2.600 -1.791 1.00 87.50 113 ILE A O 1
ATOM 874 N N . VAL A 1 114 ? -8.196 3.425 -3.126 1.00 88.88 114 VAL A N 1
ATOM 875 C CA . VAL A 1 114 ? -9.068 4.398 -3.803 1.00 88.88 114 VAL A CA 1
ATOM 876 C C . VAL A 1 114 ? -10.160 3.693 -4.604 1.00 88.88 114 VAL A C 1
ATOM 878 O O . VAL A 1 114 ? -11.326 4.045 -4.455 1.00 88.88 114 VAL A O 1
ATOM 881 N N . VAL A 1 115 ? -9.816 2.671 -5.393 1.00 88.88 115 VAL A N 1
ATOM 882 C CA . VAL A 1 115 ? -10.785 1.869 -6.160 1.00 88.88 115 VAL A CA 1
ATOM 883 C C . VAL A 1 115 ? -11.830 1.265 -5.228 1.00 88.88 115 VAL A C 1
ATOM 885 O O . VAL A 1 115 ? -13.031 1.409 -5.456 1.00 88.88 115 VAL A O 1
ATOM 888 N N . GLU A 1 116 ? -11.385 0.639 -4.142 1.00 87.44 116 GLU A N 1
ATOM 889 C CA . GLU A 1 116 ? -12.274 0.059 -3.143 1.00 87.44 116 GLU A CA 1
ATOM 890 C C . GLU A 1 116 ? -13.193 1.118 -2.509 1.00 87.44 116 GLU A C 1
ATOM 892 O O . GLU A 1 116 ? -14.405 0.908 -2.397 1.00 87.44 116 GLU A O 1
ATOM 897 N N . ALA A 1 117 ? -12.643 2.280 -2.146 1.00 86.06 117 ALA A N 1
ATOM 898 C CA . ALA A 1 117 ? -13.401 3.388 -1.575 1.00 86.06 117 ALA A CA 1
ATOM 899 C C . ALA A 1 117 ? -14.447 3.945 -2.556 1.00 86.06 117 ALA A C 1
ATOM 901 O O . ALA A 1 117 ? -15.588 4.194 -2.160 1.00 86.06 117 ALA A O 1
ATOM 902 N N . SER A 1 118 ? -14.103 4.088 -3.838 1.00 86.50 118 SER A N 1
ATOM 903 C CA . SER A 1 118 ? -15.028 4.528 -4.887 1.00 86.50 118 SER A CA 1
ATOM 904 C C . SER A 1 118 ? -16.168 3.532 -5.103 1.00 86.50 118 SER A C 1
ATOM 906 O O . SER A 1 118 ? -17.323 3.945 -5.199 1.00 86.50 118 SER A O 1
ATOM 908 N N . VAL A 1 119 ? -15.876 2.226 -5.105 1.00 85.75 119 VAL A N 1
ATOM 909 C CA . VAL A 1 119 ? -16.897 1.169 -5.225 1.00 85.75 119 VAL A CA 1
ATOM 910 C C . VAL A 1 119 ? -17.868 1.204 -4.044 1.00 85.75 119 VAL A C 1
ATOM 912 O O . VAL A 1 119 ? -19.080 1.079 -4.230 1.00 85.75 119 VAL A O 1
ATOM 915 N N . ILE A 1 120 ? -17.359 1.394 -2.824 1.00 82.19 120 ILE A N 1
ATOM 916 C CA . ILE A 1 120 ? -18.203 1.536 -1.629 1.00 82.19 120 ILE A CA 1
ATOM 917 C C . ILE A 1 120 ? -19.050 2.811 -1.715 1.00 82.19 120 ILE A C 1
ATOM 919 O O . ILE A 1 120 ? -20.232 2.777 -1.375 1.00 82.19 120 ILE A O 1
ATOM 923 N N . SER A 1 121 ? -18.468 3.919 -2.183 1.00 78.88 121 SER A N 1
ATOM 924 C CA . SER A 1 121 ? -19.177 5.190 -2.339 1.00 78.88 121 SER A CA 1
ATOM 925 C C . SER A 1 121 ? -20.325 5.095 -3.344 1.00 78.88 121 SER A C 1
ATOM 927 O O . SER A 1 121 ? -21.392 5.634 -3.070 1.00 78.88 121 SER A O 1
ATOM 929 N N . GLN A 1 122 ? -20.141 4.409 -4.477 1.00 78.00 122 GLN A N 1
ATOM 930 C CA . GLN A 1 122 ? -21.204 4.249 -5.479 1.00 78.00 122 GLN A CA 1
ATOM 931 C C . GLN A 1 122 ? -22.373 3.410 -4.957 1.00 78.00 122 GLN A C 1
ATOM 933 O O . GLN A 1 122 ? -23.520 3.819 -5.095 1.00 78.00 122 GLN A O 1
ATOM 938 N N . ARG A 1 123 ? -22.093 2.306 -4.254 1.00 73.25 123 ARG A N 1
ATOM 939 C CA . ARG A 1 123 ? -23.127 1.441 -3.650 1.00 73.25 123 ARG A CA 1
ATOM 940 C C . ARG A 1 123 ? -23.953 2.107 -2.545 1.00 73.25 123 ARG A C 1
ATOM 942 O O . ARG A 1 123 ? -24.893 1.496 -2.052 1.00 73.25 123 ARG A O 1
ATOM 949 N N . ARG A 1 124 ? -23.551 3.290 -2.075 1.00 69.00 124 ARG A N 1
ATOM 950 C CA . ARG A 1 124 ? -24.259 4.050 -1.035 1.00 69.00 124 ARG A CA 1
ATOM 951 C C . ARG A 1 124 ? -25.216 5.095 -1.613 1.00 69.00 124 ARG A C 1
ATOM 953 O O . ARG A 1 124 ? -26.011 5.645 -0.857 1.00 69.00 124 ARG A O 1
ATOM 960 N N . SER A 1 125 ? -25.084 5.389 -2.904 1.00 64.88 125 SER A N 1
ATOM 961 C CA . SER A 1 125 ? -25.901 6.358 -3.640 1.00 64.88 125 SER A CA 1
ATOM 962 C C . SER A 1 125 ? -27.044 5.699 -4.423 1.00 64.88 125 SER A C 1
ATOM 964 O O . SER A 1 125 ? -27.854 6.415 -5.006 1.00 64.88 125 SER A O 1
ATOM 966 N N . GLU A 1 126 ? -27.088 4.364 -4.435 1.00 54.00 126 GLU A N 1
ATOM 967 C CA . GLU A 1 126 ? -28.180 3.512 -4.933 1.00 54.00 126 GLU A CA 1
ATOM 968 C C . GLU A 1 126 ? -29.018 2.991 -3.757 1.00 54.00 126 GLU A C 1
ATOM 970 O O . GLU A 1 126 ? -30.257 2.916 -3.907 1.00 54.00 126 GLU A O 1
#

Sequence (126 aa):
MSMGSPATTILRIELWHGLLLLCLLLVLAPVRLIEPWALLFGGTFMGVNFLLLSYGVGWVLVRLAGKGKVKAGILFLLLKFVGFLGLLTLLFLRVKFDAISFSLGFSTLLLAIVVEASVISQRRSE

Foldseek 3Di:
DDPDDPVVLLVQLLVQLVVLLVVCCVPCVVVVNADNVLLCCLQVLLNVVSVCCSVLCVPVVVVVVVVVNVVVSVVVVVVSVVVSVVVVVVCVVVDVHDPVSSVNSNCSSVVSNVVSVVVVVVVVVD

Secondary structure (DSSP, 8-state):
-----HHHHHHHHHHHHHHHHHHHHHHHTTTTSS-HHHHHHHHHHHHHHHHHHHHHIIIIIHHHHTTT-HHHHHHHHHHHHHHHHHHHHHHHHHS---HHHHHHHHHHHHHHHHHHHHHHHHTT--

Radius of gyration: 17.07 Å; chains: 1; bounding box: 50×15×52 Å